Protein AF-A0A660YJ72-F1 (afdb_monomer)

Secondary structure (DSSP, 8-state):
-PPPTTTTT-HIIIIIS-TT-HHHHHHHIIIIII-TTT-HHHHHHHHH-GGGS-TT--TT-HHHHHHHHS----

Structure (mmCIF, N/CA/C/O backbone):
data_AF-A0A660YJ72-F1
#
_entry.id   AF-A0A660YJ72-F1
#
loop_
_atom_site.group_PDB
_atom_site.id
_atom_site.type_symbol
_atom_site.label_atom_id
_atom_site.label_alt_id
_atom_site.label_comp_id
_atom_site.label_asym_id
_atom_site.label_entity_id
_atom_site.label_seq_id
_atom_site.pdbx_PDB_ins_code
_atom_site.Cartn_x
_atom_site.Cartn_y
_atom_site.Cartn_z
_atom_site.occupancy
_atom_site.B_iso_or_equiv
_atom_s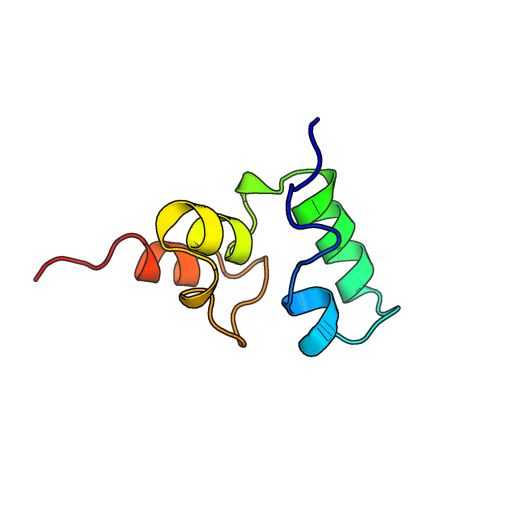ite.auth_seq_id
_atom_site.auth_comp_id
_atom_site.auth_asym_id
_atom_site.auth_atom_id
_atom_site.pdbx_PDB_model_num
ATOM 1 N N . MET A 1 1 ? -12.036 13.624 -7.045 1.00 62.59 1 MET A N 1
ATOM 2 C CA . MET A 1 1 ? -11.389 12.308 -6.868 1.00 62.59 1 MET A CA 1
ATOM 3 C C . MET A 1 1 ? -12.127 11.539 -5.791 1.00 62.59 1 MET A C 1
ATOM 5 O O . MET A 1 1 ? -12.527 12.140 -4.801 1.00 62.59 1 MET A O 1
ATOM 9 N N . THR A 1 2 ? -12.354 10.247 -6.005 1.00 80.00 2 THR A N 1
ATOM 10 C CA . THR A 1 2 ? -12.966 9.367 -5.001 1.00 80.00 2 THR A CA 1
ATOM 11 C C . THR A 1 2 ? -11.845 8.799 -4.135 1.00 80.00 2 THR A C 1
ATOM 13 O O . THR A 1 2 ? -10.901 8.264 -4.704 1.00 80.00 2 THR A O 1
ATOM 16 N N . PRO A 1 3 ? -11.890 8.901 -2.799 1.00 85.94 3 P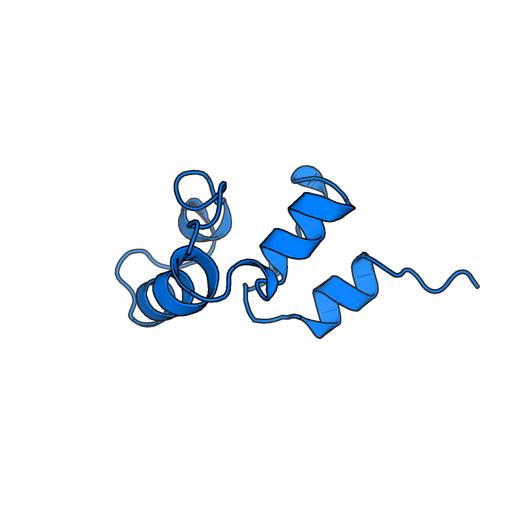RO A N 1
ATOM 17 C CA . PRO A 1 3 ? -10.850 8.315 -1.961 1.00 85.94 3 PRO A CA 1
ATOM 18 C C . PRO A 1 3 ? -10.868 6.784 -2.046 1.00 85.94 3 PRO A C 1
ATOM 20 O O . PRO A 1 3 ? -11.885 6.161 -2.368 1.00 85.94 3 PRO A O 1
ATOM 23 N N . CYS A 1 4 ? -9.748 6.158 -1.691 1.00 94.75 4 CYS A N 1
ATOM 24 C CA . CYS A 1 4 ? -9.646 4.707 -1.590 1.00 94.75 4 CYS A CA 1
ATOM 25 C C . CYS A 1 4 ? -10.738 4.127 -0.674 1.00 94.75 4 CYS A C 1
ATOM 27 O O . CYS A 1 4 ? -10.798 4.437 0.519 1.00 94.75 4 CYS A O 1
ATOM 29 N N . LYS A 1 5 ? -11.537 3.183 -1.194 1.00 93.00 5 LYS A N 1
ATOM 30 C CA . LYS A 1 5 ? -12.602 2.498 -0.432 1.00 93.00 5 LYS A CA 1
ATOM 31 C C . LYS A 1 5 ? -12.104 1.723 0.800 1.00 93.00 5 LYS A C 1
ATOM 33 O O . LYS A 1 5 ? -12.898 1.362 1.662 1.00 93.00 5 LYS A O 1
ATOM 38 N N . PHE A 1 6 ? -10.794 1.479 0.908 1.00 92.50 6 PHE A N 1
ATOM 39 C CA . PHE A 1 6 ? -10.171 0.754 2.021 1.00 92.50 6 PHE A CA 1
ATOM 40 C C . PHE A 1 6 ? -9.454 1.653 3.034 1.00 92.50 6 PHE A C 1
ATOM 42 O O . PHE A 1 6 ? -8.855 1.138 3.974 1.00 92.50 6 PHE A O 1
ATOM 49 N N . MET A 1 7 ? -9.492 2.979 2.887 1.00 90.19 7 MET A N 1
ATOM 50 C CA . MET A 1 7 ? -8.687 3.908 3.694 1.00 90.19 7 MET A CA 1
ATOM 51 C C . MET A 1 7 ? -8.822 3.702 5.219 1.00 90.19 7 MET A C 1
ATOM 53 O O . MET A 1 7 ? -7.825 3.739 5.942 1.00 90.19 7 MET A O 1
ATOM 57 N N . ASN A 1 8 ? -10.037 3.415 5.702 1.00 89.56 8 ASN A N 1
ATOM 58 C CA . ASN A 1 8 ? -10.336 3.238 7.133 1.00 89.56 8 ASN A CA 1
ATOM 59 C C . ASN A 1 8 ? -10.143 1.791 7.631 1.00 89.56 8 ASN A C 1
ATOM 61 O O . ASN A 1 8 ? -10.071 1.527 8.836 1.00 89.56 8 ASN A O 1
ATOM 65 N N . SER A 1 9 ? -10.070 0.825 6.716 1.00 90.62 9 SER A N 1
ATOM 66 C CA . SER A 1 9 ? -9.978 -0.607 7.025 1.00 90.62 9 SER A CA 1
ATOM 67 C C . SER A 1 9 ? -8.642 -1.237 6.632 1.00 90.62 9 SER A C 1
ATOM 69 O O . SER A 1 9 ? -8.390 -2.376 7.018 1.00 90.62 9 SER A O 1
ATOM 71 N N . CYS A 1 10 ? -7.770 -0.501 5.939 1.00 94.19 10 CYS A N 1
ATOM 72 C CA . CYS A 1 10 ? -6.530 -1.012 5.370 1.00 94.19 10 CYS A CA 1
ATOM 73 C C . CYS A 1 10 ? -5.615 -1.636 6.445 1.00 94.19 10 CYS A C 1
ATOM 75 O O . CYS A 1 10 ? -5.126 -0.924 7.330 1.00 94.19 10 CYS A O 1
ATOM 77 N N . PRO A 1 11 ? -5.321 -2.950 6.358 1.00 92.56 11 PRO A N 1
ATOM 78 C CA . PRO A 1 11 ? -4.496 -3.642 7.346 1.00 92.56 11 PRO A CA 1
ATOM 79 C C . PRO A 1 11 ? -3.078 -3.082 7.476 1.00 92.56 11 PRO A C 1
ATOM 81 O O . PRO A 1 11 ? -2.516 -3.126 8.564 1.00 92.56 11 PRO A O 1
ATOM 84 N N . PHE A 1 12 ? -2.519 -2.515 6.402 1.00 95.25 12 PHE A N 1
ATOM 85 C CA . PHE A 1 12 ? -1.173 -1.934 6.406 1.00 95.25 12 PHE A CA 1
ATOM 86 C C . PHE A 1 12 ? -1.038 -0.807 7.427 1.00 95.25 12 PHE A C 1
ATOM 88 O O . PHE A 1 12 ? -0.129 -0.823 8.250 1.00 95.25 12 PHE A O 1
ATOM 95 N N . PHE A 1 13 ? -2.003 0.115 7.438 1.00 93.62 13 PHE A N 1
ATOM 96 C CA . PHE A 1 13 ? -2.023 1.236 8.376 1.00 93.62 13 PHE A CA 1
ATOM 97 C C . PHE A 1 13 ? -2.396 0.831 9.805 1.00 93.62 13 PHE A C 1
ATOM 99 O O . PHE A 1 13 ? -2.110 1.562 10.743 1.00 93.62 13 PHE A O 1
ATOM 106 N N . LYS A 1 14 ? -3.029 -0.334 9.980 1.00 91.06 14 LYS A N 1
ATOM 107 C CA . LYS A 1 14 ? -3.396 -0.857 11.303 1.00 91.06 14 LYS A CA 1
ATOM 108 C C . LYS A 1 14 ? -2.312 -1.730 11.934 1.00 91.06 14 LYS A C 1
ATOM 110 O O . LYS A 1 14 ? -2.323 -1.885 13.149 1.00 91.06 14 LYS A O 1
ATOM 115 N N . LYS A 1 15 ? -1.455 -2.370 11.129 1.00 90.06 15 LYS A N 1
ATOM 116 C CA . LYS A 1 15 ? -0.579 -3.459 11.596 1.00 90.06 15 LYS A CA 1
ATOM 117 C C . LYS A 1 15 ? 0.870 -3.391 11.113 1.00 90.06 15 LYS A C 1
ATOM 119 O O . LYS A 1 15 ? 1.722 -3.970 11.772 1.00 90.06 15 LYS A O 1
ATOM 124 N N . THR A 1 16 ? 1.151 -2.757 9.974 1.00 91.25 16 THR A N 1
ATOM 125 C CA . THR A 1 16 ? 2.476 -2.836 9.331 1.00 91.25 16 THR A CA 1
ATOM 126 C C . THR A 1 16 ? 3.319 -1.590 9.573 1.00 91.25 16 THR A C 1
ATOM 128 O O . THR A 1 16 ? 4.518 -1.699 9.803 1.00 91.25 16 THR A O 1
ATOM 131 N N . ILE A 1 17 ? 2.715 -0.405 9.509 1.00 92.38 17 ILE A N 1
ATOM 132 C CA . ILE A 1 17 ? 3.438 0.866 9.614 1.00 92.38 17 ILE A CA 1
ATOM 133 C C . ILE A 1 17 ? 3.229 1.527 10.975 1.00 92.38 17 ILE A C 1
ATOM 135 O O . ILE A 1 17 ? 2.156 1.436 11.571 1.00 92.38 17 ILE A O 1
ATOM 139 N N . THR A 1 18 ? 4.256 2.231 11.449 1.00 94.44 18 THR A N 1
ATOM 140 C CA . THR A 1 18 ? 4.180 3.027 12.675 1.00 94.44 18 THR A CA 1
ATOM 141 C C . THR A 1 18 ? 3.218 4.197 12.491 1.00 94.44 18 THR A C 1
ATOM 143 O O . THR A 1 18 ? 3.441 5.068 11.642 1.00 94.44 18 THR A O 1
ATOM 146 N N . SER A 1 19 ? 2.179 4.223 13.326 1.00 92.25 19 SER A N 1
ATOM 147 C CA . SER A 1 19 ? 1.200 5.310 13.387 1.00 92.25 19 SER A CA 1
ATOM 148 C C . SER A 1 19 ? 1.870 6.656 13.694 1.00 92.25 19 SER A C 1
ATOM 150 O O . SER A 1 19 ? 2.761 6.740 14.541 1.00 92.25 19 SER A O 1
ATOM 152 N N . GLY A 1 20 ? 1.460 7.711 12.996 1.00 91.88 20 GLY A N 1
ATOM 153 C CA . GLY A 1 20 ? 1.968 9.077 13.112 1.00 91.88 20 GLY A CA 1
ATOM 154 C C . GLY A 1 20 ? 3.271 9.354 12.357 1.00 91.88 20 GLY A C 1
ATOM 155 O O . GLY A 1 20 ? 3.682 10.516 12.279 1.00 91.88 20 GLY A O 1
ATOM 156 N N . SER A 1 21 ? 3.913 8.333 11.781 1.00 96.19 21 SER A N 1
ATOM 157 C CA . SER A 1 21 ? 5.177 8.499 11.055 1.00 96.19 21 SER A CA 1
ATOM 158 C C . SER A 1 21 ? 5.014 9.333 9.779 1.00 96.19 21 SER A C 1
ATOM 160 O O . SER A 1 21 ? 3.961 9.336 9.140 1.00 96.19 21 SER A O 1
ATOM 162 N N . THR A 1 22 ? 6.081 10.026 9.365 1.00 97.25 22 THR A N 1
ATOM 163 C CA . THR A 1 22 ? 6.104 10.768 8.090 1.00 97.25 22 THR A CA 1
ATOM 164 C C . THR A 1 22 ? 5.762 9.857 6.914 1.00 97.25 22 THR A C 1
ATOM 166 O O . THR A 1 22 ? 4.978 10.236 6.049 1.00 97.25 22 THR A O 1
ATOM 169 N N . LEU A 1 23 ? 6.281 8.627 6.926 1.00 95.94 23 LEU A N 1
ATOM 170 C CA . LEU A 1 23 ? 6.013 7.638 5.888 1.00 95.94 23 LEU A CA 1
ATOM 171 C C . LEU A 1 23 ? 4.528 7.250 5.825 1.00 95.94 23 LEU A C 1
ATOM 173 O O . LEU A 1 23 ? 3.978 7.126 4.734 1.00 95.94 23 LEU A O 1
ATOM 177 N N . GLU A 1 24 ? 3.860 7.099 6.974 1.00 96.06 24 GLU A N 1
ATOM 178 C CA . GLU A 1 24 ? 2.420 6.825 7.014 1.00 96.06 24 GLU A CA 1
ATOM 179 C C . GLU A 1 24 ? 1.625 7.942 6.337 1.00 96.06 24 GLU A C 1
ATOM 181 O O . GLU A 1 24 ? 0.781 7.665 5.485 1.00 96.06 24 GLU A O 1
ATOM 186 N N . LYS A 1 25 ? 1.921 9.199 6.686 1.00 96.31 25 LYS A N 1
ATOM 187 C CA . LYS A 1 25 ? 1.242 10.377 6.130 1.00 96.31 25 LYS A CA 1
ATOM 188 C C . LYS A 1 25 ? 1.449 10.475 4.621 1.00 96.31 25 LYS A C 1
ATOM 190 O O . LYS A 1 25 ? 0.472 10.610 3.893 1.00 96.31 25 LYS A O 1
ATOM 195 N N . MET A 1 26 ? 2.692 10.319 4.158 1.00 96.75 26 MET A N 1
ATOM 196 C CA . MET A 1 26 ? 3.021 10.326 2.728 1.00 96.75 26 MET A CA 1
ATOM 197 C C . MET A 1 26 ? 2.271 9.232 1.966 1.00 96.75 26 MET A C 1
ATOM 199 O O . MET A 1 26 ? 1.693 9.493 0.916 1.00 96.75 26 MET A O 1
ATOM 203 N N . TYR A 1 27 ? 2.232 8.010 2.501 1.00 96.69 27 TYR A N 1
ATOM 204 C CA . TYR A 1 27 ? 1.506 6.927 1.848 1.00 96.69 27 TYR A CA 1
ATOM 205 C C . TYR A 1 27 ? -0.006 7.113 1.866 1.00 96.69 27 TYR A C 1
ATOM 207 O O . TYR A 1 27 ? -0.656 6.717 0.902 1.00 96.69 27 TYR A O 1
ATOM 215 N N . ARG A 1 28 ? -0.588 7.689 2.921 1.00 95.19 28 ARG A N 1
ATOM 216 C CA . ARG A 1 28 ? -2.020 8.014 2.919 1.00 95.19 28 ARG A CA 1
ATOM 217 C C . ARG A 1 28 ? -2.345 9.041 1.845 1.00 95.19 28 ARG A C 1
ATOM 219 O O . ARG A 1 28 ? -3.284 8.815 1.091 1.00 95.19 28 ARG A O 1
ATOM 226 N N . GLU A 1 29 ? -1.564 10.110 1.751 1.00 95.38 29 GLU A N 1
ATOM 227 C CA . GLU A 1 29 ? -1.782 11.149 0.744 1.00 95.38 29 GLU A CA 1
ATOM 228 C C . GLU A 1 29 ? -1.729 10.550 -0.666 1.00 95.38 29 GLU A C 1
ATOM 230 O O . GLU A 1 29 ? -2.744 10.475 -1.361 1.00 95.38 29 GLU A O 1
ATOM 235 N N . GLN A 1 30 ? -0.591 9.951 -1.012 1.00 95.38 30 GLN A N 1
ATOM 236 C CA . GLN A 1 30 ? -0.345 9.472 -2.365 1.00 95.38 30 GLN A CA 1
ATOM 237 C C . GLN A 1 30 ? -1.230 8.277 -2.759 1.00 95.38 30 GLN A C 1
ATOM 239 O O . GLN A 1 30 ? -1.709 8.205 -3.886 1.00 95.38 30 GLN A O 1
ATOM 244 N N . TYR A 1 31 ? -1.446 7.313 -1.855 1.00 96.12 31 TYR A N 1
ATOM 245 C CA . TYR A 1 31 ? -2.059 6.016 -2.190 1.00 96.12 31 TYR A CA 1
ATOM 246 C C . TYR A 1 31 ? -3.469 5.808 -1.634 1.00 96.12 31 TYR A C 1
ATOM 248 O O . TYR A 1 31 ? -4.064 4.751 -1.87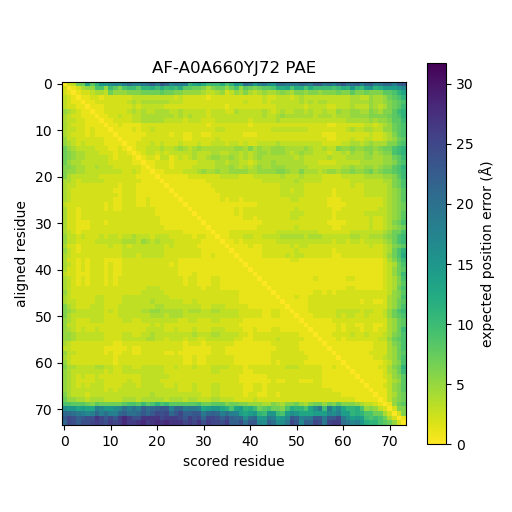1 1.00 96.12 31 TYR A O 1
ATOM 256 N N . CYS A 1 32 ? -4.016 6.773 -0.893 1.00 95.50 32 CYS A N 1
ATOM 257 C CA . CYS A 1 32 ? -5.412 6.740 -0.458 1.00 95.50 32 CYS A CA 1
ATOM 258 C C . CYS A 1 32 ? -6.216 7.947 -0.944 1.00 95.50 32 CYS A C 1
ATOM 260 O O . CYS A 1 32 ? -7.391 7.757 -1.270 1.00 95.50 32 CYS A O 1
ATOM 262 N N . HIS A 1 33 ? -5.626 9.146 -0.971 1.00 93.44 33 HIS A N 1
ATOM 263 C CA . HIS A 1 33 ? -6.335 10.3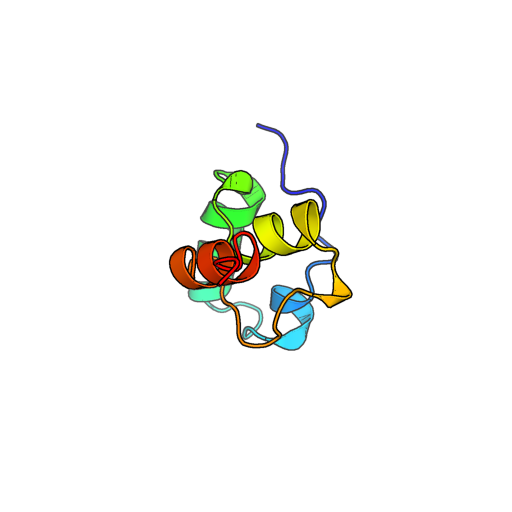82 -1.314 1.00 93.44 33 HIS A CA 1
ATOM 264 C C . HIS A 1 33 ? -6.188 10.765 -2.789 1.00 93.44 33 HIS A C 1
ATOM 266 O O . HIS A 1 33 ? -7.186 11.138 -3.408 1.00 93.44 33 HIS A O 1
ATOM 272 N N . GLU A 1 34 ? -4.988 10.616 -3.349 1.00 93.06 34 GLU A N 1
ATOM 273 C CA . GLU A 1 34 ? -4.685 10.967 -4.739 1.00 93.06 34 GLU A CA 1
ATOM 274 C C . GLU A 1 34 ? -4.818 9.744 -5.668 1.00 93.06 34 GLU A C 1
ATOM 276 O O . GLU A 1 34 ? -5.883 9.482 -6.229 1.00 93.06 34 GLU A O 1
ATOM 281 N N . GLU A 1 35 ? -3.766 8.931 -5.777 1.00 93.69 35 GLU A N 1
ATOM 282 C CA . GLU A 1 35 ? -3.599 7.896 -6.804 1.00 93.69 35 GLU A CA 1
ATOM 283 C C . GLU A 1 35 ? -3.765 6.485 -6.219 1.00 93.69 35 GLU A C 1
ATOM 285 O O . GLU A 1 35 ? -2.885 5.619 -6.287 1.00 93.69 35 GLU A O 1
ATOM 290 N N . TYR A 1 36 ? -4.923 6.211 -5.612 1.00 95.06 36 TYR A N 1
ATOM 291 C CA . TYR A 1 36 ? -5.163 4.920 -4.952 1.00 95.06 36 TYR A CA 1
ATOM 292 C C . TYR A 1 36 ? -5.131 3.716 -5.903 1.00 95.06 36 TYR A C 1
ATOM 294 O O . TYR A 1 36 ? -4.835 2.603 -5.468 1.00 95.06 36 TYR A O 1
ATOM 302 N N . THR A 1 37 ? -5.407 3.915 -7.194 1.00 93.94 37 THR A N 1
ATOM 303 C CA . THR A 1 37 ? -5.311 2.872 -8.230 1.00 93.94 37 THR A CA 1
ATOM 304 C C . THR A 1 37 ? -3.870 2.456 -8.505 1.00 93.94 37 THR A C 1
ATOM 306 O O . THR A 1 37 ? -3.643 1.348 -9.001 1.00 93.94 37 THR A O 1
ATOM 309 N N . MET A 1 38 ? -2.894 3.300 -8.153 1.00 94.62 38 MET A N 1
ATOM 310 C CA . MET A 1 38 ? -1.481 2.948 -8.212 1.00 94.62 38 MET A CA 1
ATOM 311 C C . MET A 1 38 ? -1.085 2.055 -7.040 1.00 94.62 38 MET A C 1
ATOM 313 O O . MET A 1 38 ? -0.257 1.179 -7.231 1.00 94.62 38 MET A O 1
ATOM 317 N N . CYS A 1 39 ? -1.715 2.173 -5.867 1.00 97.06 39 CYS A N 1
ATOM 318 C CA . CYS A 1 39 ? -1.366 1.396 -4.674 1.00 97.06 39 CYS A CA 1
ATOM 319 C C . CYS A 1 39 ? -1.285 -0.120 -4.938 1.00 97.06 39 CYS A C 1
ATOM 321 O O . CYS A 1 39 ? -2.290 -0.777 -5.223 1.00 97.06 39 CYS A O 1
ATOM 323 N N . ALA A 1 40 ? -0.100 -0.700 -4.738 1.00 97.88 40 ALA A N 1
ATOM 324 C CA . ALA A 1 40 ? 0.172 -2.125 -4.931 1.00 97.88 40 ALA A CA 1
ATOM 325 C C . ALA A 1 40 ? -0.808 -3.016 -4.145 1.00 97.88 40 ALA A C 1
ATOM 327 O O . ALA A 1 40 ? -1.332 -4.009 -4.648 1.00 97.88 40 ALA A O 1
ATOM 328 N N . ARG A 1 41 ? -1.124 -2.614 -2.908 1.00 97.62 41 ARG A N 1
ATOM 329 C CA . ARG A 1 41 ? -2.064 -3.337 -2.042 1.00 97.62 41 ARG A CA 1
ATOM 330 C C . ARG A 1 41 ? -3.508 -3.239 -2.528 1.00 97.62 41 ARG A C 1
ATOM 332 O O . ARG A 1 41 ? -4.249 -4.206 -2.386 1.00 97.62 41 ARG A O 1
ATOM 339 N N . TYR A 1 42 ? -3.906 -2.084 -3.067 1.00 97.19 42 TYR A N 1
ATOM 340 C CA . TYR A 1 42 ? -5.243 -1.891 -3.630 1.00 97.19 42 TYR A CA 1
ATOM 341 C C . TYR A 1 42 ? -5.438 -2.786 -4.850 1.00 97.19 42 TYR A C 1
ATOM 343 O O . TYR A 1 42 ? -6.429 -3.507 -4.905 1.00 97.19 42 TYR A O 1
ATOM 351 N N . LYS A 1 43 ? -4.466 -2.796 -5.772 1.00 95.94 43 LYS A N 1
ATOM 352 C CA . LYS A 1 43 ? -4.509 -3.616 -6.990 1.00 95.94 43 LYS A CA 1
ATOM 353 C C . LYS A 1 43 ? -4.721 -5.097 -6.675 1.00 95.94 43 LYS A C 1
ATOM 355 O O . LYS A 1 43 ? -5.618 -5.712 -7.235 1.00 95.94 43 LYS A O 1
ATOM 360 N N . ILE A 1 44 ? -3.956 -5.658 -5.733 1.00 97.00 44 ILE A N 1
ATOM 361 C CA . ILE A 1 44 ? -4.132 -7.066 -5.339 1.00 97.00 44 ILE A CA 1
ATOM 362 C C . ILE A 1 44 ? -5.487 -7.291 -4.668 1.00 97.00 44 ILE A C 1
ATOM 364 O O . ILE A 1 44 ? -6.159 -8.263 -4.990 1.00 97.00 44 ILE A O 1
ATOM 368 N N . ALA A 1 45 ? -5.896 -6.412 -3.748 1.00 95.94 45 ALA A N 1
ATOM 369 C CA . ALA A 1 45 ? -7.175 -6.565 -3.058 1.00 95.94 45 ALA A CA 1
ATOM 370 C C . ALA A 1 45 ? -8.366 -6.540 -4.026 1.00 95.94 45 ALA A C 1
ATOM 372 O O . ALA A 1 45 ? -9.338 -7.257 -3.812 1.00 95.94 45 ALA A O 1
ATOM 373 N N . GLU A 1 46 ? -8.289 -5.705 -5.062 1.00 94.75 46 GLU A N 1
ATOM 374 C CA . GLU A 1 46 ? -9.311 -5.574 -6.098 1.00 94.75 46 GLU A CA 1
ATOM 375 C C . GLU A 1 46 ? -9.323 -6.795 -7.030 1.00 94.75 46 GLU A C 1
ATOM 377 O O . GLU A 1 46 ? -10.368 -7.409 -7.202 1.00 94.75 46 GLU A O 1
ATOM 382 N N . MET A 1 47 ? -8.156 -7.208 -7.531 1.00 95.06 47 MET A N 1
ATOM 383 C CA . MET A 1 47 ? -8.051 -8.269 -8.539 1.00 95.06 47 MET A CA 1
ATOM 384 C C . MET A 1 47 ? -8.133 -9.688 -7.963 1.00 95.06 47 MET A C 1
ATOM 386 O O . MET A 1 47 ? -8.673 -10.586 -8.603 1.00 95.06 47 MET A O 1
ATOM 390 N N . LEU A 1 48 ? -7.538 -9.919 -6.788 1.00 95.50 48 LEU A N 1
ATOM 391 C CA . LEU A 1 48 ? -7.327 -11.254 -6.211 1.00 95.50 48 LEU A CA 1
ATOM 392 C C . LEU A 1 48 ? -8.007 -11.458 -4.850 1.00 95.50 48 LEU A C 1
ATOM 394 O O . LEU A 1 48 ? -8.024 -12.584 -4.360 1.00 95.50 48 LEU A O 1
ATOM 398 N N . GLY A 1 49 ? -8.532 -10.399 -4.228 1.00 94.00 49 GLY A N 1
ATOM 399 C CA . GLY A 1 49 ? -9.127 -10.449 -2.891 1.00 94.00 49 GLY A CA 1
ATOM 400 C C . GLY A 1 49 ? -8.182 -10.018 -1.763 1.00 94.00 49 GLY A C 1
ATOM 401 O O . GLY A 1 49 ? -6.952 -10.024 -1.871 1.00 94.00 49 GLY A O 1
ATOM 402 N N . HIS A 1 50 ? -8.769 -9.610 -0.635 1.00 91.25 50 HIS A N 1
ATOM 403 C CA . HIS A 1 50 ? -8.048 -9.040 0.511 1.00 91.25 50 HIS A CA 1
ATOM 404 C C . HIS A 1 50 ? -7.085 -10.021 1.180 1.00 91.25 50 HIS A C 1
ATOM 406 O O . HIS A 1 50 ? -6.012 -9.632 1.643 1.00 91.25 50 HIS A O 1
ATOM 412 N N . GLU A 1 51 ? -7.473 -11.286 1.235 1.00 92.81 51 GLU A N 1
ATOM 413 C CA . GLU A 1 51 ? -6.716 -12.398 1.796 1.00 92.81 51 GLU A CA 1
ATOM 414 C C . GLU A 1 51 ? -5.452 -12.722 0.994 1.00 92.81 51 GLU A C 1
ATOM 416 O O . GLU A 1 51 ? -4.534 -13.345 1.526 1.00 92.81 51 GLU A O 1
ATOM 421 N N . LYS A 1 52 ? -5.378 -12.274 -0.266 1.00 95.31 52 LYS A N 1
ATOM 422 C CA . LYS A 1 52 ? -4.204 -12.447 -1.128 1.00 95.31 52 LYS A CA 1
ATOM 423 C C . LYS A 1 52 ? -3.185 -11.320 -0.996 1.00 95.31 52 LYS A C 1
ATOM 425 O O . LYS A 1 52 ? -2.099 -11.438 -1.554 1.00 95.31 52 LYS A O 1
ATOM 430 N N . VAL A 1 53 ? -3.488 -10.247 -0.258 1.00 95.56 53 VAL A N 1
ATOM 431 C CA . VAL A 1 53 ? -2.561 -9.120 -0.071 1.00 95.56 53 VAL A CA 1
ATOM 432 C C . VAL A 1 53 ? -1.459 -9.500 0.928 1.00 95.56 53 VAL A C 1
ATOM 434 O O . VAL A 1 53 ? -1.754 -9.648 2.119 1.00 95.56 53 VAL A O 1
ATOM 437 N N . PRO A 1 54 ? -0.180 -9.579 0.513 1.00 95.38 54 PRO A N 1
ATOM 438 C CA . PRO A 1 54 ? 0.901 -9.945 1.421 1.00 95.38 54 PRO A CA 1
ATOM 439 C C . PRO A 1 54 ? 1.081 -8.921 2.553 1.00 95.38 54 PRO A C 1
ATOM 441 O O . PRO A 1 54 ? 0.920 -7.705 2.377 1.00 95.38 54 PRO A O 1
ATOM 444 N N . SER A 1 55 ? 1.435 -9.399 3.747 1.00 92.81 55 SER A N 1
ATOM 445 C CA . SER A 1 55 ? 1.657 -8.546 4.926 1.00 92.81 55 SER A CA 1
ATOM 446 C C . SER A 1 55 ? 2.874 -7.629 4.774 1.00 92.81 55 SER A C 1
ATOM 448 O O . SER A 1 55 ? 2.857 -6.507 5.279 1.00 92.81 55 SER A O 1
ATOM 450 N N . ASN A 1 56 ? 3.885 -8.083 4.032 1.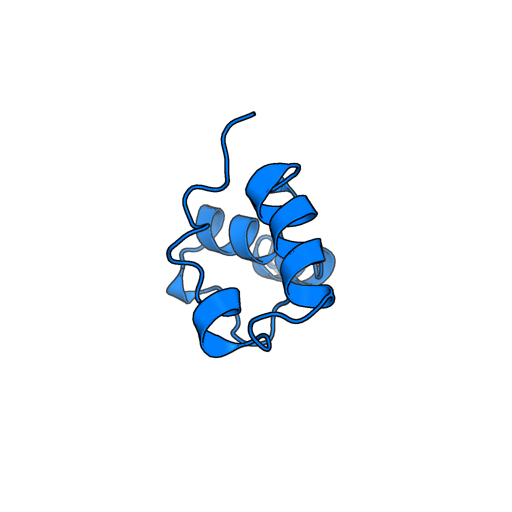00 94.12 56 ASN A N 1
ATOM 451 C CA . ASN A 1 56 ? 5.119 -7.364 3.720 1.00 94.12 56 ASN A CA 1
ATOM 452 C C . ASN A 1 56 ? 5.039 -6.503 2.445 1.00 94.12 56 ASN A C 1
ATOM 454 O O . ASN A 1 56 ? 6.038 -5.893 2.078 1.00 94.12 56 ASN A O 1
ATOM 458 N N . LEU A 1 57 ? 3.885 -6.432 1.770 1.00 96.69 57 LEU A N 1
ATOM 459 C CA . LEU A 1 57 ? 3.726 -5.621 0.563 1.00 96.69 57 LEU A CA 1
ATOM 460 C C . LEU A 1 57 ? 3.412 -4.163 0.915 1.00 96.69 57 LEU A C 1
ATOM 462 O O 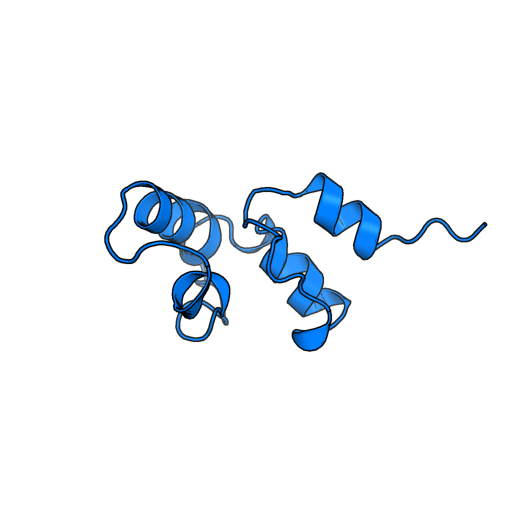. LEU A 1 57 ? 2.352 -3.864 1.471 1.00 96.69 57 LEU A O 1
ATOM 466 N N . TYR A 1 58 ? 4.299 -3.244 0.554 1.00 97.44 58 TYR A N 1
ATOM 467 C CA . TYR A 1 58 ? 4.106 -1.810 0.770 1.00 97.44 58 TYR A CA 1
ATOM 468 C C . TYR A 1 58 ? 3.326 -1.170 -0.393 1.00 97.44 58 TYR A C 1
ATOM 470 O O . TYR A 1 58 ? 3.337 -1.707 -1.501 1.00 97.44 58 TYR A O 1
ATOM 478 N N . PRO A 1 59 ? 2.644 -0.024 -0.181 1.00 97.75 59 PRO A N 1
ATOM 479 C CA . PRO A 1 59 ? 1.838 0.635 -1.216 1.00 97.75 59 PRO A CA 1
ATOM 480 C C . PRO A 1 59 ? 2.572 0.937 -2.531 1.00 97.75 59 PRO A C 1
ATOM 482 O O . PRO A 1 59 ? 1.949 0.907 -3.586 1.00 97.75 59 PRO A O 1
ATOM 485 N N . ASN A 1 60 ? 3.883 1.181 -2.475 1.00 97.62 60 ASN A N 1
ATOM 486 C CA . ASN A 1 60 ? 4.733 1.532 -3.614 1.00 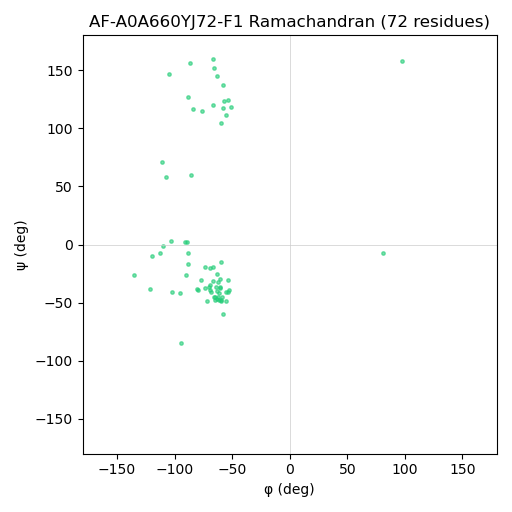97.62 60 ASN A CA 1
ATOM 487 C C . ASN A 1 60 ? 5.393 0.327 -4.315 1.00 97.62 60 ASN A C 1
ATOM 489 O O . ASN A 1 60 ? 6.184 0.516 -5.235 1.00 97.62 60 ASN A O 1
ATOM 493 N N . MET A 1 61 ? 5.128 -0.908 -3.880 1.00 97.50 61 MET A N 1
ATOM 494 C CA . MET A 1 61 ? 5.744 -2.118 -4.445 1.00 97.50 61 MET A CA 1
ATOM 495 C C . MET A 1 61 ? 4.970 -2.626 -5.672 1.00 97.50 61 MET A C 1
ATOM 497 O O . MET A 1 61 ? 4.450 -3.743 -5.677 1.00 97.50 61 MET A O 1
ATOM 501 N N . PHE A 1 62 ? 4.856 -1.791 -6.706 1.00 94.56 62 PHE A N 1
ATOM 502 C CA . PHE A 1 62 ? 4.011 -2.063 -7.876 1.00 94.56 62 PHE A CA 1
ATOM 503 C C . PHE A 1 62 ? 4.439 -3.312 -8.644 1.00 94.56 62 PHE A C 1
ATOM 505 O O . PHE A 1 62 ? 3.597 -4.155 -8.936 1.00 94.56 62 PHE A O 1
ATOM 512 N N . ASP A 1 63 ? 5.740 -3.482 -8.885 1.00 94.12 63 ASP A N 1
ATOM 513 C CA . ASP A 1 63 ? 6.263 -4.635 -9.628 1.00 94.12 63 ASP A CA 1
ATOM 514 C C . ASP A 1 63 ? 5.926 -5.965 -8.940 1.00 94.12 63 ASP A C 1
ATOM 516 O O . ASP A 1 63 ? 5.599 -6.952 -9.595 1.00 94.12 63 ASP A O 1
ATOM 520 N N . GLN A 1 64 ? 5.942 -5.984 -7.602 1.00 95.25 64 GLN A N 1
ATOM 521 C CA . GLN A 1 64 ? 5.556 -7.163 -6.825 1.00 95.25 64 GLN A CA 1
ATOM 522 C C . GLN A 1 64 ? 4.055 -7.444 -6.934 1.00 95.25 64 GLN A C 1
ATOM 524 O O . GLN A 1 64 ? 3.658 -8.603 -7.030 1.00 95.25 64 GLN A O 1
ATOM 529 N N . ALA A 1 65 ? 3.216 -6.404 -6.941 1.00 96.38 65 ALA A N 1
ATOM 530 C CA . ALA A 1 65 ? 1.784 -6.578 -7.161 1.00 96.38 65 ALA A CA 1
ATOM 531 C C . ALA A 1 65 ? 1.481 -7.097 -8.569 1.00 96.38 65 ALA A C 1
ATOM 533 O O . ALA A 1 65 ? 0.714 -8.047 -8.706 1.00 96.38 65 ALA A O 1
ATOM 534 N N . GLU A 1 66 ? 2.118 -6.540 -9.597 1.00 94.31 66 GLU A N 1
ATOM 535 C CA . GLU A 1 66 ? 1.951 -6.991 -10.982 1.00 94.31 66 GLU A CA 1
ATOM 536 C C . GLU A 1 66 ? 2.397 -8.449 -11.161 1.00 94.31 66 GLU A C 1
ATOM 538 O O . GLU A 1 66 ? 1.687 -9.231 -11.794 1.00 94.31 66 GLU A O 1
ATOM 543 N N . ALA A 1 67 ? 3.513 -8.851 -10.541 1.00 94.12 67 ALA A N 1
ATOM 544 C CA . ALA A 1 67 ? 3.985 -10.236 -10.569 1.00 94.12 67 ALA A CA 1
ATOM 545 C C . ALA A 1 67 ? 2.998 -11.227 -9.920 1.00 94.12 67 ALA A C 1
ATOM 547 O O . ALA A 1 67 ? 2.911 -12.375 -10.353 1.00 94.12 67 ALA A O 1
ATOM 548 N N . LEU A 1 68 ? 2.248 -10.792 -8.901 1.00 93.25 68 LEU A N 1
ATOM 549 C CA . LEU A 1 68 ? 1.225 -11.608 -8.238 1.00 93.25 68 LEU A CA 1
ATOM 550 C C . LEU A 1 68 ? -0.090 -11.654 -9.027 1.00 93.25 68 LEU A C 1
ATOM 552 O O . LEU A 1 68 ? -0.729 -12.701 -9.078 1.00 93.25 68 LEU A O 1
ATOM 556 N N . ILE A 1 6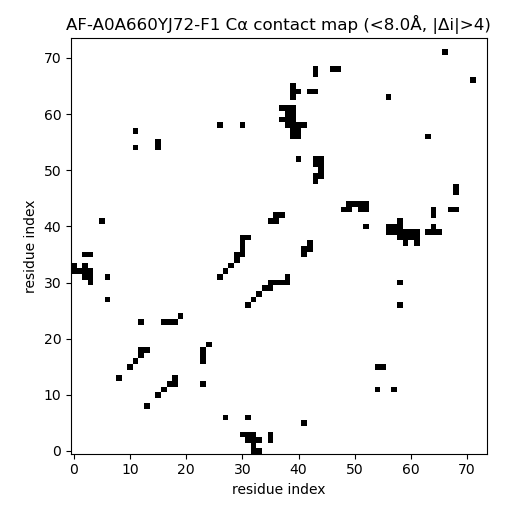9 ? -0.496 -10.533 -9.630 1.00 93.69 69 ILE A N 1
ATOM 557 C CA . ILE A 1 69 ? -1.752 -10.410 -10.392 1.00 93.69 69 ILE A CA 1
ATOM 558 C C . ILE A 1 69 ? -1.659 -11.116 -11.741 1.00 93.69 69 ILE A C 1
ATOM 560 O O . ILE A 1 69 ? -2.631 -11.720 -12.192 1.00 93.69 69 ILE A O 1
ATOM 564 N N . ARG A 1 70 ? -0.497 -11.047 -12.394 1.00 87.75 70 ARG A N 1
ATOM 565 C CA . ARG A 1 70 ? -0.236 -11.692 -13.682 1.00 87.75 70 ARG A CA 1
ATOM 566 C C . ARG A 1 70 ? 0.765 -12.824 -13.477 1.00 87.75 70 ARG A C 1
ATOM 568 O O . ARG A 1 70 ? 1.913 -12.687 -13.912 1.00 87.75 70 ARG A O 1
ATOM 575 N N . PRO A 1 71 ? 0.374 -13.940 -12.831 1.00 66.19 71 PRO A N 1
ATOM 576 C CA . PRO A 1 71 ? 1.249 -15.095 -12.793 1.00 66.19 71 PRO A CA 1
ATOM 577 C C . PRO A 1 71 ? 1.549 -15.474 -14.244 1.00 66.19 71 PRO A C 1
ATOM 579 O O . PRO A 1 71 ? 0.639 -15.644 -15.058 1.00 66.19 71 PRO A O 1
ATOM 582 N N . ARG A 1 72 ? 2.836 -15.526 -14.603 1.00 60.22 72 ARG A N 1
ATOM 583 C CA . ARG A 1 72 ? 3.250 -16.101 -15.882 1.00 60.22 72 ARG A CA 1
ATOM 584 C C . ARG A 1 72 ? 2.760 -17.545 -15.868 1.00 60.22 72 ARG A C 1
ATOM 586 O O . ARG A 1 72 ? 3.330 -18.366 -15.155 1.00 60.22 72 ARG A O 1
ATOM 593 N N . ASN A 1 73 ? 1.692 -17.826 -16.611 1.00 57.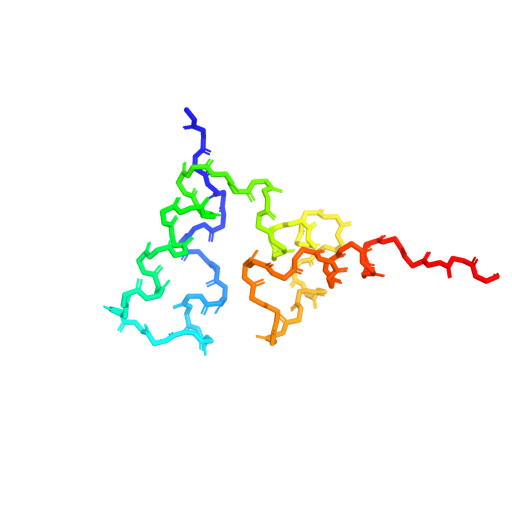97 73 ASN A N 1
ATOM 594 C CA . ASN A 1 73 ? 1.373 -19.185 -17.016 1.00 57.97 73 ASN A CA 1
ATOM 595 C C . ASN A 1 73 ? 2.626 -19.711 -17.727 1.00 57.97 73 ASN A C 1
ATOM 597 O O . ASN A 1 73 ? 3.022 -19.152 -18.752 1.00 57.97 73 ASN A O 1
ATOM 601 N N . GLY A 1 74 ? 3.297 -20.673 -17.094 1.00 48.91 74 GLY A N 1
ATOM 602 C CA . GLY A 1 74 ? 4.319 -21.493 -17.735 1.00 48.91 74 GLY A CA 1
ATOM 603 C C . GLY A 1 74 ? 3.680 -22.449 -18.723 1.00 48.91 74 GLY A C 1
ATOM 604 O O . GLY A 1 74 ? 2.534 -22.876 -18.453 1.00 48.91 74 GLY A O 1
#

Foldseek 3Di:
DDFDPCLPPDVCQVPPDDPPDPVSVVCCVPCGVPCVVQFLQSLCCVQPNNVQRDNPRGRNNNVVSCCSNDPPPD

Sequence (74 aa):
MTPCKFMNSCPFFKKTITSGSTLEKMYREQYCHEEYTMCARYKIAEMLGHEKVPSNLYPNMFDQAEALIRPRNG

Radius of gyration: 12.17 Å; Cα contacts (8 Å, |Δi|>4): 82; chains: 1; bounding box: 19×34×31 Å

pLDDT: mean 91.8, std 9.36, range [48.91, 97.88]

Solvent-accessible surface area (backbone atoms only — not comparable to full-atom values): 4430 Å² total; per-residue (Å²): 130,76,60,38,95,46,68,92,71,42,61,53,72,76,72,66,50,64,81,90,37,71,66,50,54,52,47,43,46,49,37,23,54,66,45,24,83,63,12,14,47,48,48,33,31,71,76,69,32,66,92,67,42,60,85,87,60,49,54,84,42,42,71,62,30,50,52,65,74,55,61,78,82,125

Nearest PDB structures (foldseek):
  6jmt-assembly1_A  TM=2.574E-01  e=3.292E+00  Mus musculus

Mean predicted aligned error: 3.63 Å